Protein AF-A0A5M9N255-F1 (afdb_monomer_lite)

Organism: NCBI:txid1220188

InterPro domains:
  IPR001128 Cytochrome P450 [PF00067] (45-130)
  IPR036396 Cytochrome P450 superfamily [G3DSA:1.10.630.10] (8-132)
  IPR036396 Cytochrome P450 superfamily [SSF48264] (43-130)
  IPR050121 Cytochrome P450 monooxygenase [PTHR24305] (35-129)

Foldseek 3Di:
DDPPVVVVVVVVVVVVPPVPVVVVVVVPDPDVVVVLVVCVPPPDDNDDPVVVVVVSVVVVVVVVVLVVQLVVQLVVVCVVDVVLVVVVVVLVCVLCVDPVDDDDPVSVCPSVSSVVSSVVSVVVRPPDPPPDD

Secondary structure (DSSP, 8-state):
--SHHHHHHHHHHHHT----HHHHHTT-S--HHHHHHHGGGSSS----HHHHHHHHHHHHHHHHHHHHHHHHHHHHHHHT-HHHHHHHHHHHHHH---TTSPPPHHHHHT-HHHHHHHHHHHHHS-S------

Radius of gyration: 21.03 Å; chains: 1; bounding box: 56×46×56 Å

Structure (mmCIF, N/CA/C/O backbone):
data_AF-A0A5M9N255-F1
#
_entry.id   AF-A0A5M9N255-F1
#
loop_
_atom_site.group_PDB
_atom_site.id
_atom_site.type_symbol
_atom_site.label_atom_id
_atom_site.label_alt_id
_atom_site.label_comp_id
_atom_site.label_asym_id
_atom_site.label_entity_id
_atom_site.label_seq_id
_atom_site.pdbx_PDB_ins_code
_atom_site.Cartn_x
_atom_site.Cartn_y
_atom_site.Cartn_z
_atom_site.occupancy
_atom_site.B_iso_or_equiv
_atom_site.auth_seq_id
_atom_site.auth_comp_id
_atom_site.auth_asym_id
_atom_site.auth_atom_id
_atom_site.pdbx_PDB_model_num
ATOM 1 N N . MET A 1 1 ? 43.099 9.495 -2.139 1.00 46.38 1 MET A N 1
ATOM 2 C CA . MET A 1 1 ? 41.855 9.203 -1.393 1.00 46.38 1 MET A CA 1
ATOM 3 C C . MET A 1 1 ? 40.729 9.262 -2.410 1.00 46.38 1 MET A C 1
ATOM 5 O O . MET A 1 1 ? 40.444 10.335 -2.914 1.00 46.38 1 MET A O 1
ATOM 9 N N . ASN A 1 2 ? 40.262 8.086 -2.836 1.00 46.22 2 ASN A N 1
ATOM 10 C CA . ASN A 1 2 ? 39.517 7.852 -4.077 1.00 46.22 2 ASN A CA 1
ATOM 11 C C . ASN A 1 2 ? 38.070 8.358 -4.009 1.00 46.22 2 ASN A C 1
ATOM 13 O O . ASN A 1 2 ? 37.215 7.683 -3.447 1.00 46.22 2 ASN A O 1
ATOM 17 N N . THR A 1 3 ? 37.793 9.493 -4.645 1.00 53.56 3 THR A N 1
ATOM 18 C CA . THR A 1 3 ? 36.432 9.938 -4.997 1.00 53.56 3 THR A CA 1
ATOM 19 C C . THR A 1 3 ? 35.961 9.363 -6.339 1.00 53.56 3 THR A C 1
ATOM 21 O O . THR A 1 3 ? 34.763 9.240 -6.570 1.00 53.56 3 THR A O 1
ATOM 24 N N . ASP A 1 4 ? 36.896 8.936 -7.193 1.00 52.28 4 ASP A N 1
ATOM 25 C CA . ASP A 1 4 ? 36.602 8.339 -8.505 1.00 52.28 4 ASP A CA 1
ATOM 26 C C . ASP A 1 4 ? 36.074 6.901 -8.387 1.00 52.28 4 ASP A C 1
ATOM 28 O O . ASP A 1 4 ? 35.133 6.499 -9.062 1.00 52.28 4 ASP A O 1
ATOM 32 N N . SER A 1 5 ? 36.609 6.132 -7.433 1.00 54.03 5 SER A N 1
ATOM 33 C CA . SER A 1 5 ? 36.221 4.730 -7.230 1.00 54.03 5 SER A CA 1
ATOM 34 C C . SER A 1 5 ? 34.781 4.570 -6.743 1.00 54.03 5 SER A C 1
ATOM 36 O O . SER A 1 5 ? 34.171 3.543 -7.017 1.00 54.03 5 SER A O 1
ATOM 38 N N . THR A 1 6 ? 34.230 5.552 -6.023 1.00 57.00 6 THR A N 1
ATOM 39 C CA . THR A 1 6 ? 32.835 5.526 -5.559 1.00 57.00 6 THR A CA 1
ATOM 40 C C . THR A 1 6 ? 31.860 5.925 -6.659 1.00 57.00 6 THR A C 1
ATOM 42 O O . THR A 1 6 ? 30.773 5.360 -6.725 1.00 57.00 6 THR A O 1
ATOM 45 N N . ALA A 1 7 ? 32.255 6.849 -7.543 1.00 57.84 7 ALA A N 1
ATOM 46 C CA . ALA A 1 7 ? 31.465 7.206 -8.715 1.00 57.84 7 ALA A CA 1
ATOM 47 C C . ALA A 1 7 ? 31.390 6.021 -9.686 1.00 57.84 7 ALA A C 1
ATOM 49 O O . ALA A 1 7 ? 30.289 5.646 -10.078 1.00 57.84 7 ALA A O 1
ATOM 50 N N . GLN A 1 8 ? 32.527 5.355 -9.934 1.00 55.28 8 GLN A N 1
ATOM 51 C CA . GLN A 1 8 ? 32.610 4.143 -10.754 1.00 55.28 8 GLN A CA 1
ATOM 52 C C . GLN A 1 8 ? 31.728 3.007 -10.205 1.00 55.28 8 GLN A C 1
ATOM 54 O O . GLN A 1 8 ? 31.020 2.339 -10.952 1.00 55.28 8 GLN A O 1
ATOM 59 N N . MET A 1 9 ? 31.710 2.822 -8.879 1.00 54.66 9 MET A N 1
ATOM 60 C CA . MET A 1 9 ? 30.918 1.770 -8.234 1.00 54.66 9 MET A CA 1
ATOM 61 C C . MET A 1 9 ? 29.408 2.042 -8.291 1.00 54.66 9 MET A C 1
ATOM 63 O O . MET A 1 9 ? 28.613 1.107 -8.349 1.00 54.66 9 MET A O 1
ATOM 67 N N . LEU A 1 10 ? 29.000 3.316 -8.254 1.00 55.19 10 LEU A N 1
ATOM 68 C CA . LEU A 1 10 ? 27.599 3.710 -8.409 1.00 55.19 10 LEU A CA 1
ATOM 69 C C . LEU A 1 10 ? 27.157 3.603 -9.867 1.00 55.19 10 LEU A C 1
ATOM 71 O O . LEU A 1 10 ? 26.075 3.077 -10.113 1.00 55.19 10 LEU A O 1
ATOM 75 N N . SER A 1 11 ? 27.995 4.011 -10.825 1.00 56.91 11 SER A N 1
ATOM 76 C CA . SER A 1 11 ? 27.722 3.790 -12.248 1.00 56.91 11 SER A CA 1
ATOM 77 C C . SER A 1 11 ? 27.620 2.301 -12.576 1.00 56.91 11 SER A C 1
ATOM 79 O O . SER A 1 11 ? 26.659 1.902 -13.224 1.00 56.91 11 SER A O 1
ATOM 81 N N . ASP A 1 12 ? 28.500 1.459 -12.030 1.00 56.22 12 ASP A N 1
ATOM 82 C CA . ASP A 1 12 ? 28.435 0.006 -12.229 1.00 56.22 12 ASP A CA 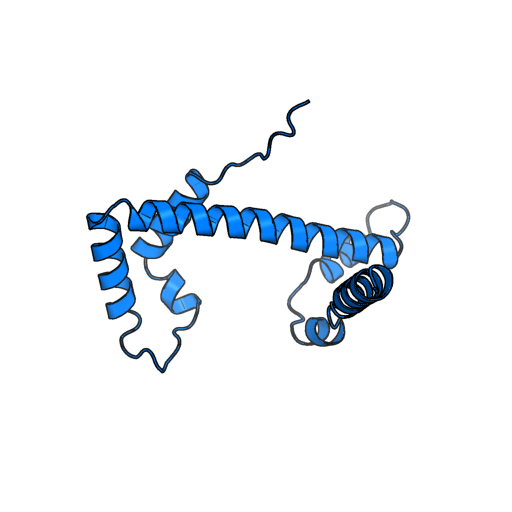1
ATOM 83 C C . ASP A 1 12 ? 27.192 -0.610 -11.576 1.00 56.22 12 ASP A C 1
ATOM 85 O O . ASP A 1 12 ? 26.617 -1.563 -12.098 1.00 56.22 12 ASP A O 1
ATOM 89 N N . LYS A 1 13 ? 26.718 -0.049 -10.457 1.00 52.81 13 LYS A N 1
ATOM 90 C CA . LYS A 1 13 ? 25.493 -0.507 -9.790 1.00 52.81 13 LYS A CA 1
ATOM 91 C C . LYS A 1 13 ? 24.224 -0.058 -10.512 1.00 52.81 13 LYS A C 1
ATOM 93 O O . LYS A 1 13 ? 23.257 -0.810 -10.516 1.00 52.81 13 LYS A O 1
ATOM 98 N N . ILE A 1 14 ? 24.237 1.117 -11.144 1.00 50.81 14 ILE A N 1
ATOM 99 C CA . ILE A 1 14 ? 23.152 1.610 -12.008 1.00 50.81 14 ILE A CA 1
ATOM 100 C C . ILE A 1 14 ? 23.104 0.795 -13.311 1.00 50.81 14 ILE A C 1
ATOM 102 O O . ILE A 1 14 ? 22.021 0.401 -13.731 1.00 50.81 14 ILE A O 1
ATOM 106 N N . ILE A 1 15 ? 24.260 0.441 -13.883 1.00 46.44 15 ILE A N 1
ATOM 107 C CA . ILE A 1 15 ? 24.381 -0.485 -15.026 1.00 46.44 15 ILE A CA 1
ATOM 108 C C . ILE A 1 15 ? 23.983 -1.921 -14.624 1.00 46.44 15 ILE A C 1
ATOM 110 O O . ILE A 1 15 ? 23.424 -2.667 -15.424 1.00 46.44 15 ILE A O 1
ATOM 114 N N . GLY A 1 16 ? 24.210 -2.298 -13.362 1.00 39.50 16 GLY A N 1
ATOM 115 C CA . GLY A 1 16 ? 23.791 -3.566 -12.759 1.00 39.50 16 GLY A CA 1
ATOM 116 C C . GLY A 1 16 ? 22.286 -3.688 -12.499 1.00 39.50 16 GLY A C 1
ATOM 117 O O . GLY A 1 16 ? 21.794 -4.805 -12.341 1.00 39.50 16 GLY A O 1
ATOM 118 N N . ILE A 1 17 ? 21.524 -2.587 -12.559 1.00 46.31 17 ILE A N 1
ATOM 119 C CA . ILE A 1 17 ? 20.067 -2.626 -12.777 1.00 46.31 17 ILE A CA 1
ATOM 120 C C . ILE A 1 17 ? 19.831 -2.851 -14.279 1.00 46.31 17 ILE A C 1
ATOM 122 O O . ILE A 1 17 ? 19.085 -2.147 -14.953 1.00 46.31 17 ILE A O 1
ATOM 126 N N . ASN A 1 18 ? 20.494 -3.869 -14.824 1.00 44.69 18 ASN A N 1
ATOM 127 C CA . ASN A 1 18 ? 20.064 -4.519 -16.038 1.00 44.69 18 ASN A CA 1
ATOM 128 C C . ASN A 1 18 ? 18.741 -5.179 -15.664 1.00 44.69 18 ASN A C 1
ATOM 130 O O . ASN A 1 18 ? 18.722 -6.265 -15.079 1.00 44.69 18 ASN A O 1
ATOM 134 N N . VAL A 1 19 ? 17.638 -4.461 -15.897 1.00 49.59 19 VAL A N 1
ATOM 135 C CA . VAL A 1 19 ? 16.298 -5.037 -15.877 1.00 49.59 19 VAL A CA 1
ATOM 136 C C . VAL A 1 19 ? 16.383 -6.230 -16.807 1.00 49.59 19 VAL A C 1
ATOM 138 O O . VAL A 1 19 ? 16.484 -6.081 -18.020 1.00 49.59 19 VAL A O 1
ATOM 141 N N . ASN A 1 20 ? 16.481 -7.407 -16.204 1.00 46.50 20 ASN A N 1
ATOM 142 C CA . ASN A 1 20 ? 16.684 -8.647 -16.911 1.00 46.50 20 ASN A CA 1
ATOM 143 C C . ASN A 1 20 ? 15.454 -8.843 -17.807 1.00 46.50 20 ASN A C 1
ATOM 145 O O . ASN A 1 20 ? 14.377 -9.204 -17.334 1.00 46.50 20 ASN A O 1
ATOM 149 N N . LEU A 1 21 ? 15.609 -8.505 -19.087 1.00 51.94 21 LEU A N 1
ATOM 150 C CA . LEU A 1 21 ? 14.556 -8.574 -20.096 1.00 51.94 21 LEU A CA 1
ATOM 151 C C . LEU A 1 21 ? 14.061 -10.017 -20.286 1.00 51.94 21 LEU A C 1
ATOM 153 O O . LEU A 1 21 ? 12.902 -10.208 -20.644 1.00 51.94 21 LEU A O 1
ATOM 157 N N . AS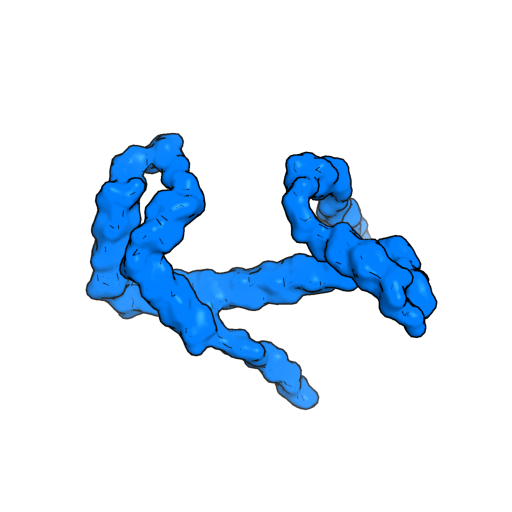P A 1 22 ? 14.868 -11.027 -19.938 1.00 50.22 22 ASP A N 1
ATOM 158 C CA . ASP A 1 22 ? 14.436 -12.428 -19.964 1.00 50.22 22 ASP A CA 1
ATOM 159 C C . ASP A 1 22 ? 13.415 -12.746 -18.862 1.00 50.22 22 ASP A C 1
ATOM 161 O O . ASP A 1 22 ? 12.522 -13.566 -19.077 1.00 50.22 22 ASP A O 1
ATOM 165 N N . LEU A 1 23 ? 13.457 -12.053 -17.714 1.00 50.31 23 LEU A N 1
ATOM 166 C CA . LEU A 1 23 ? 12.412 -12.186 -16.688 1.00 50.31 23 LEU A CA 1
ATOM 167 C C . LEU A 1 23 ? 11.068 -11.621 -17.165 1.00 50.31 23 LEU A C 1
ATOM 169 O O . LEU A 1 23 ? 10.028 -12.106 -16.729 1.00 50.31 23 LEU A O 1
ATOM 173 N N . LEU A 1 24 ? 11.057 -10.636 -18.072 1.00 47.72 24 LEU A N 1
ATOM 174 C CA . LEU A 1 24 ? 9.817 -10.087 -18.639 1.00 47.72 24 LEU A CA 1
ATOM 175 C C . LEU A 1 24 ? 9.146 -11.064 -19.613 1.00 47.72 24 LEU A C 1
ATOM 177 O O . LEU A 1 24 ? 7.919 -11.096 -19.695 1.00 47.72 24 LEU A O 1
ATOM 181 N N . ASN A 1 25 ? 9.929 -11.914 -20.282 1.00 49.00 25 ASN A N 1
ATOM 182 C CA . ASN A 1 25 ? 9.422 -12.927 -21.208 1.00 49.00 25 ASN A CA 1
ATOM 183 C C . ASN A 1 25 ? 8.642 -14.049 -20.487 1.00 49.00 25 ASN A C 1
ATOM 185 O O . ASN A 1 25 ? 7.788 -14.709 -21.076 1.00 49.00 25 ASN A O 1
ATOM 189 N N . GLN A 1 26 ? 8.890 -14.238 -19.185 1.00 49.38 26 GLN A N 1
ATOM 190 C CA . GLN A 1 26 ? 8.185 -15.207 -18.342 1.00 49.38 26 GLN A CA 1
ATOM 191 C C . GLN A 1 26 ? 6.788 -14.725 -17.897 1.00 49.38 26 GLN A C 1
ATOM 193 O O . GLN A 1 26 ? 5.928 -15.547 -17.583 1.00 49.38 26 GLN A O 1
ATOM 198 N N . TYR A 1 27 ? 6.532 -13.413 -17.908 1.00 47.91 27 TYR A N 1
ATOM 199 C CA . TYR A 1 27 ? 5.253 -12.799 -17.521 1.00 47.91 27 TYR A CA 1
ATOM 200 C C . TYR A 1 27 ? 4.490 -12.270 -18.741 1.00 47.91 27 TYR A C 1
ATOM 202 O O . TYR A 1 27 ? 3.963 -11.157 -18.712 1.00 47.91 27 TYR A O 1
ATOM 210 N N . LEU A 1 28 ? 4.444 -13.065 -19.817 1.00 43.25 28 LEU A N 1
ATOM 211 C CA . LEU A 1 28 ? 3.825 -12.739 -21.105 1.00 43.25 28 LEU A CA 1
ATOM 212 C C . LEU A 1 28 ? 2.283 -12.652 -21.008 1.00 43.25 28 LEU A C 1
ATOM 214 O O . LEU A 1 28 ? 1.534 -13.436 -21.587 1.00 43.25 28 LEU A O 1
ATOM 218 N N . HIS A 1 29 ? 1.789 -11.684 -20.247 1.00 50.22 29 HIS A N 1
ATOM 219 C CA . HIS A 1 29 ? 0.408 -11.231 -20.248 1.00 50.22 29 HIS A CA 1
ATOM 220 C C . HIS A 1 29 ? 0.403 -9.838 -20.855 1.00 50.22 29 HIS A C 1
ATOM 222 O O . HIS A 1 29 ? 0.933 -8.927 -20.233 1.00 50.22 29 HIS A O 1
ATOM 228 N N . LEU A 1 30 ? -0.143 -9.716 -22.073 1.00 46.50 30 LEU A N 1
ATOM 229 C CA . LEU A 1 30 ? -0.370 -8.493 -22.860 1.00 46.50 30 LEU A CA 1
ATOM 230 C C . LEU A 1 30 ? 0.268 -7.220 -22.269 1.00 46.50 30 LEU A C 1
ATOM 232 O O . LEU A 1 30 ? -0.404 -6.329 -21.751 1.00 46.50 30 LEU A O 1
ATOM 236 N N . ILE A 1 31 ? 1.596 -7.163 -22.301 1.00 59.28 31 ILE A N 1
ATOM 237 C CA . ILE A 1 31 ? 2.343 -6.008 -21.815 1.00 59.28 31 ILE A CA 1
ATOM 238 C C . ILE A 1 31 ? 2.326 -4.979 -22.945 1.00 59.28 31 ILE A C 1
ATOM 240 O O . ILE A 1 31 ? 2.229 -5.353 -24.115 1.00 59.28 31 ILE A O 1
ATOM 244 N N . VAL A 1 32 ? 2.434 -3.694 -22.600 1.00 59.22 32 VAL A N 1
ATOM 245 C CA . VAL A 1 32 ? 2.419 -2.532 -23.510 1.00 59.22 32 VAL A CA 1
ATOM 246 C C . VAL A 1 32 ? 3.147 -2.779 -24.839 1.00 59.22 32 VAL A C 1
ATOM 248 O O . VAL A 1 32 ? 2.656 -2.347 -25.869 1.00 59.22 32 VAL A O 1
ATOM 251 N N . TYR A 1 33 ? 4.230 -3.560 -24.844 1.00 56.44 33 TYR A N 1
ATOM 252 C CA . TYR A 1 33 ? 4.922 -4.033 -26.046 1.00 56.44 33 TYR A CA 1
ATOM 253 C C . TYR A 1 33 ? 3.999 -4.617 -27.136 1.00 56.44 33 TYR A C 1
ATOM 255 O O . TYR A 1 33 ? 4.041 -4.158 -28.272 1.00 56.44 33 TYR A O 1
ATOM 263 N N . HIS A 1 34 ? 3.118 -5.569 -26.806 1.00 52.78 34 HIS A N 1
ATOM 264 C CA . HIS A 1 34 ? 2.197 -6.157 -27.787 1.00 52.78 34 HIS A CA 1
ATOM 265 C C . HIS A 1 34 ? 1.139 -5.158 -28.262 1.00 52.78 34 HIS A C 1
ATOM 267 O O . HIS A 1 34 ? 0.792 -5.162 -29.435 1.00 52.78 34 HIS A O 1
ATOM 273 N N . ALA A 1 35 ? 0.658 -4.278 -27.379 1.00 58.62 35 ALA A N 1
ATOM 274 C CA . ALA A 1 35 ? -0.315 -3.248 -27.743 1.00 58.62 35 ALA A CA 1
ATOM 275 C C . ALA A 1 35 ? 0.3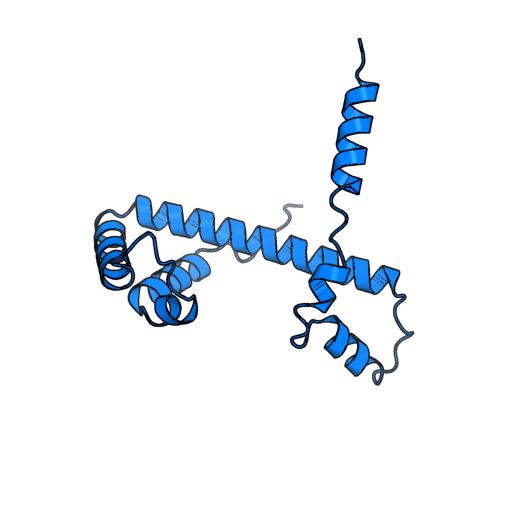07 -2.154 -28.629 1.00 58.62 35 ALA A C 1
ATOM 277 O O . ALA A 1 35 ? -0.352 -1.667 -29.539 1.00 58.62 35 ALA A O 1
ATOM 278 N N . LEU A 1 36 ? 1.578 -1.806 -28.398 1.00 56.31 36 LEU A N 1
ATOM 279 C CA . LEU A 1 36 ? 2.344 -0.875 -29.230 1.00 56.31 36 LEU A CA 1
ATOM 280 C C . LEU A 1 36 ? 2.690 -1.480 -30.598 1.00 56.31 36 LEU A C 1
ATOM 282 O O . LEU A 1 36 ? 2.648 -0.760 -31.586 1.00 56.31 36 LEU A O 1
ATOM 286 N N . ILE A 1 37 ? 2.948 -2.791 -30.679 1.00 57.31 37 ILE A N 1
ATOM 287 C CA . ILE A 1 37 ? 3.090 -3.506 -31.962 1.00 57.31 37 ILE A CA 1
ATOM 288 C C . ILE A 1 37 ? 1.743 -3.602 -32.688 1.00 57.31 37 ILE A C 1
ATOM 290 O O . ILE A 1 37 ? 1.680 -3.457 -33.895 1.00 57.31 37 ILE A O 1
ATOM 294 N N . SER A 1 38 ? 0.624 -3.776 -31.985 1.00 54.69 38 SER A N 1
ATOM 295 C CA . SER A 1 38 ? -0.700 -3.722 -32.624 1.00 54.69 38 SER A CA 1
ATOM 296 C C . SER A 1 38 ? -1.102 -2.311 -33.088 1.00 54.69 38 SER A C 1
ATOM 298 O O . SER A 1 38 ? -2.006 -2.183 -33.905 1.00 54.69 38 SER A O 1
ATOM 300 N N . LEU A 1 39 ? -0.431 -1.256 -32.607 1.00 54.66 39 LEU A N 1
ATOM 301 C CA . LEU A 1 39 ? -0.567 0.122 -33.104 1.00 54.66 39 LEU A CA 1
ATOM 302 C C . LEU A 1 39 ? 0.275 0.398 -34.366 1.00 54.66 39 LEU A C 1
ATOM 304 O O . LEU A 1 39 ? 0.192 1.496 -34.909 1.00 54.66 39 LEU A O 1
ATOM 308 N N . GLU A 1 40 ? 1.028 -0.591 -34.863 1.00 52.22 40 GLU A N 1
ATOM 309 C CA . GLU A 1 40 ? 1.794 -0.558 -36.124 1.00 52.22 40 GLU A CA 1
ATOM 310 C C . GLU A 1 40 ? 0.895 -0.380 -37.370 1.00 52.22 40 GLU A C 1
ATOM 312 O O . GLU A 1 40 ? 1.388 -0.084 -38.455 1.00 52.22 40 GLU A O 1
ATOM 317 N N . GLU A 1 41 ? -0.434 -0.476 -37.215 1.00 55.75 41 GLU A N 1
ATOM 318 C CA . GLU A 1 41 ? -1.423 -0.123 -38.247 1.00 55.75 41 GLU A CA 1
ATOM 319 C C . GLU A 1 41 ? -1.701 1.395 -38.355 1.00 55.75 41 GLU A C 1
ATOM 321 O O . GLU A 1 41 ? -2.386 1.825 -39.286 1.00 55.75 41 GLU A O 1
ATOM 326 N N . LEU A 1 42 ? -1.187 2.227 -37.436 1.00 56.06 42 LEU A N 1
ATOM 327 C CA . LEU A 1 42 ? -1.372 3.681 -37.456 1.00 56.06 42 LEU A CA 1
ATOM 328 C C . LEU A 1 42 ? -0.150 4.380 -38.088 1.00 56.06 42 LEU A C 1
ATOM 330 O O . LEU A 1 42 ? 0.969 4.250 -37.603 1.00 56.06 42 LEU A O 1
ATOM 334 N N . ASP A 1 43 ? -0.400 5.128 -39.166 1.00 56.06 43 ASP A N 1
ATOM 335 C CA . ASP A 1 43 ? 0.518 5.795 -40.115 1.00 56.06 43 ASP A CA 1
ATOM 336 C C . ASP A 1 43 ? 1.528 6.801 -39.508 1.00 56.06 43 ASP A C 1
ATOM 338 O O . ASP A 1 43 ? 1.559 7.987 -39.834 1.00 56.06 43 ASP A O 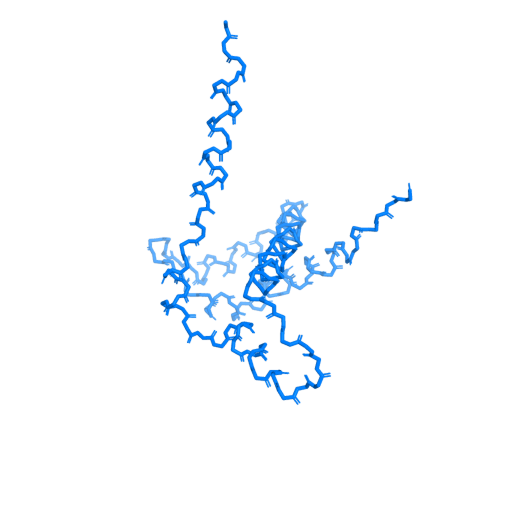1
ATOM 342 N N . THR A 1 44 ? 2.388 6.348 -38.598 1.00 55.78 44 THR A N 1
ATOM 343 C CA . THR A 1 44 ? 3.509 7.132 -38.073 1.00 55.78 44 THR A CA 1
ATOM 344 C C . THR A 1 44 ? 4.752 6.260 -37.999 1.00 55.78 44 THR A C 1
ATOM 346 O O . THR A 1 44 ? 4.724 5.205 -37.377 1.00 55.78 44 THR A O 1
ATOM 349 N N . SER A 1 45 ? 5.829 6.712 -38.653 1.00 63.47 45 SER A N 1
ATOM 350 C CA . SER A 1 45 ? 7.198 6.173 -38.608 1.00 63.47 45 SER A CA 1
ATOM 351 C C . SER A 1 45 ? 7.457 5.271 -37.397 1.00 63.47 45 SER A C 1
ATOM 353 O O . SER A 1 45 ? 7.529 5.772 -36.274 1.00 63.47 45 SER A O 1
ATOM 355 N N . ILE A 1 46 ? 7.634 3.970 -37.647 1.00 60.94 46 ILE A N 1
ATOM 356 C CA . ILE A 1 46 ? 7.867 2.936 -36.630 1.00 60.94 46 ILE A CA 1
ATOM 357 C C . ILE A 1 46 ? 8.915 3.439 -35.616 1.00 60.94 46 ILE A C 1
ATOM 359 O O . ILE A 1 46 ? 10.060 3.702 -36.007 1.00 60.94 46 ILE A O 1
ATOM 363 N N . PRO A 1 47 ? 8.554 3.624 -34.332 1.00 64.69 47 PRO A N 1
ATOM 364 C CA . PRO A 1 47 ? 9.507 4.047 -33.317 1.00 64.69 47 PRO A CA 1
ATOM 365 C C . PRO A 1 47 ? 10.579 2.972 -33.135 1.00 64.69 47 PRO A C 1
ATOM 367 O O . PRO A 1 47 ? 10.295 1.775 -33.111 1.00 64.69 47 PRO A O 1
ATOM 370 N N . SER A 1 48 ? 11.837 3.400 -33.011 1.00 71.19 48 SER A N 1
ATOM 371 C CA . SER A 1 48 ? 12.952 2.468 -32.847 1.00 71.19 48 SER A CA 1
ATOM 372 C C . SER A 1 48 ? 12.787 1.626 -31.575 1.00 71.19 48 SER A C 1
ATOM 374 O O . SER A 1 48 ? 12.223 2.086 -30.579 1.00 71.19 48 SER A O 1
ATOM 376 N N . HIS A 1 49 ? 13.342 0.411 -31.571 1.00 68.38 49 HIS A N 1
ATOM 377 C CA . HIS A 1 49 ? 13.352 -0.451 -30.384 1.00 68.38 49 HIS A CA 1
ATOM 378 C C . HIS A 1 49 ? 13.909 0.268 -29.138 1.00 68.38 49 HIS A C 1
ATOM 380 O O . HIS A 1 49 ? 13.406 0.078 -28.034 1.00 68.38 49 HIS A O 1
ATOM 386 N N . ALA A 1 50 ? 14.915 1.134 -29.314 1.00 69.50 50 ALA A N 1
ATOM 387 C CA . ALA A 1 50 ? 15.480 1.943 -28.236 1.00 69.50 50 ALA A CA 1
ATOM 388 C C . ALA A 1 50 ? 14.472 2.969 -27.687 1.00 69.50 50 ALA A C 1
ATOM 390 O O . ALA A 1 50 ? 14.293 3.057 -26.478 1.00 69.50 50 ALA A O 1
ATOM 391 N N . SER A 1 51 ? 13.748 3.674 -28.560 1.00 70.19 51 SER A N 1
ATOM 392 C CA . SER A 1 51 ? 12.720 4.648 -28.162 1.00 70.19 51 SER A CA 1
ATOM 393 C C . SER A 1 51 ? 11.547 3.990 -27.426 1.00 70.19 51 SER A C 1
ATOM 395 O O . SER A 1 51 ? 11.009 4.547 -26.471 1.00 70.19 51 SER A O 1
ATOM 397 N N . LEU A 1 52 ? 11.163 2.779 -27.838 1.00 71.06 52 LEU A N 1
ATOM 398 C CA . LEU A 1 52 ? 10.134 1.991 -27.155 1.00 71.06 52 LEU A CA 1
ATOM 399 C C . LEU A 1 52 ? 10.592 1.528 -25.769 1.00 71.06 52 LEU A C 1
ATOM 401 O O . LEU A 1 52 ? 9.812 1.577 -24.816 1.00 71.06 52 LEU A O 1
ATOM 405 N N . LEU A 1 53 ? 11.854 1.108 -25.643 1.00 74.75 53 LEU A N 1
ATOM 406 C CA . LEU A 1 53 ? 12.449 0.756 -24.357 1.00 74.75 53 LEU A CA 1
ATOM 407 C C . LEU A 1 53 ? 12.485 1.971 -23.421 1.00 74.75 53 LEU A C 1
ATOM 409 O O . LEU A 1 53 ? 12.069 1.858 -22.271 1.00 74.75 53 LEU A O 1
ATOM 413 N N . GLU A 1 54 ? 12.920 3.133 -23.913 1.00 70.25 54 GLU A N 1
ATOM 414 C CA . GLU A 1 54 ? 12.930 4.388 -23.150 1.00 70.25 54 GLU A CA 1
ATOM 415 C C . GLU A 1 54 ? 11.530 4.755 -22.647 1.00 70.25 54 GLU A C 1
ATOM 417 O O . GLU A 1 54 ? 11.353 5.036 -21.460 1.00 70.25 54 GLU A O 1
ATOM 422 N N . ALA A 1 55 ? 10.516 4.682 -23.513 1.00 73.31 55 ALA A N 1
ATOM 423 C CA . ALA A 1 55 ? 9.130 4.948 -23.137 1.00 73.31 55 ALA A CA 1
ATOM 424 C C . ALA A 1 55 ? 8.606 3.941 -22.097 1.00 73.31 55 ALA A C 1
ATOM 426 O O . ALA A 1 55 ? 7.952 4.331 -21.127 1.00 73.31 55 ALA A O 1
ATOM 427 N N . ALA A 1 56 ? 8.917 2.652 -22.255 1.00 76.00 56 ALA A N 1
ATOM 428 C CA . ALA A 1 56 ? 8.517 1.615 -21.308 1.00 76.00 56 ALA A CA 1
ATOM 429 C C . ALA A 1 56 ? 9.168 1.813 -19.930 1.00 76.00 56 ALA A C 1
ATOM 431 O O . ALA A 1 56 ? 8.483 1.743 -18.908 1.00 76.00 56 ALA A O 1
ATOM 432 N N . VAL A 1 57 ? 10.471 2.105 -19.896 1.00 74.31 57 VAL A N 1
ATOM 433 C CA . VAL A 1 57 ? 11.216 2.388 -18.662 1.00 74.31 57 VAL A CA 1
ATOM 434 C C . VAL A 1 57 ? 10.678 3.649 -17.988 1.00 74.31 57 VAL A C 1
ATOM 436 O O . VAL A 1 57 ? 10.364 3.614 -16.798 1.00 74.31 57 VAL A O 1
ATOM 439 N N . SER A 1 58 ? 10.491 4.732 -18.746 1.00 71.44 58 SER A N 1
ATOM 440 C CA . SER A 1 58 ? 9.910 5.983 -18.246 1.00 71.44 58 SER A CA 1
ATOM 441 C C . SER A 1 58 ? 8.535 5.749 -17.613 1.00 71.44 58 SER A C 1
ATOM 443 O O . SER A 1 58 ? 8.282 6.165 -16.481 1.00 71.44 58 SER A O 1
ATOM 445 N N . MET A 1 59 ? 7.670 4.983 -18.283 1.00 74.06 59 MET A N 1
ATOM 446 C CA . MET A 1 59 ? 6.347 4.645 -17.765 1.00 74.06 59 MET A CA 1
ATOM 447 C C . MET A 1 59 ? 6.420 3.851 -16.452 1.00 74.06 59 MET A C 1
ATOM 449 O O . MET A 1 59 ? 5.630 4.097 -15.539 1.00 74.06 59 MET A O 1
ATOM 453 N N . VAL A 1 60 ? 7.349 2.897 -16.329 1.00 75.81 60 VAL A N 1
ATOM 454 C CA . VAL A 1 60 ? 7.543 2.135 -15.084 1.00 75.81 60 VAL A CA 1
ATOM 455 C C . VAL A 1 60 ? 7.984 3.051 -13.944 1.00 75.81 60 VAL A C 1
ATOM 457 O O . VAL A 1 60 ? 7.436 2.941 -12.847 1.00 75.81 60 VAL A O 1
ATOM 460 N N . ILE A 1 61 ? 8.912 3.974 -14.197 1.00 71.81 61 ILE A N 1
ATOM 461 C CA . ILE A 1 61 ? 9.410 4.920 -13.189 1.00 71.81 61 ILE A CA 1
ATOM 462 C C . ILE A 1 61 ? 8.271 5.821 -12.695 1.00 71.81 61 ILE A C 1
ATOM 464 O O . ILE A 1 61 ? 7.962 5.820 -11.504 1.00 71.81 61 ILE A O 1
ATOM 468 N N . VAL A 1 62 ? 7.557 6.487 -13.607 1.00 75.69 62 VAL A N 1
ATOM 469 C CA . VAL A 1 62 ? 6.454 7.404 -13.259 1.00 75.69 62 VAL A CA 1
ATOM 470 C C . VAL A 1 62 ? 5.346 6.694 -12.473 1.00 75.69 62 VAL A C 1
ATOM 472 O O . VAL A 1 62 ? 4.816 7.220 -11.487 1.00 75.69 62 VAL A O 1
ATOM 475 N N . ARG A 1 63 ? 4.994 5.463 -12.868 1.00 74.94 63 ARG A N 1
ATOM 476 C CA . ARG A 1 63 ? 4.007 4.648 -12.142 1.00 74.94 63 ARG A CA 1
ATOM 477 C C . ARG A 1 63 ? 4.496 4.249 -10.754 1.00 74.94 63 ARG A C 1
ATOM 479 O O . ARG A 1 63 ? 3.684 4.145 -9.835 1.00 74.94 63 ARG A O 1
ATOM 486 N N . THR A 1 64 ? 5.793 4.011 -10.599 1.00 78.81 64 THR A N 1
ATOM 487 C CA . THR A 1 64 ? 6.385 3.620 -9.318 1.00 78.81 64 THR A CA 1
ATOM 488 C C . THR A 1 64 ? 6.346 4.780 -8.334 1.00 78.81 64 THR A C 1
ATOM 490 O O . THR A 1 64 ? 5.835 4.598 -7.231 1.00 78.81 64 THR A O 1
ATOM 493 N N . ASP A 1 65 ? 6.777 5.974 -8.742 1.00 75.25 65 ASP A N 1
ATOM 494 C CA . ASP A 1 65 ? 6.813 7.153 -7.868 1.00 75.25 65 ASP A CA 1
ATOM 495 C C . ASP A 1 65 ? 5.416 7.542 -7.375 1.00 75.25 65 ASP A C 1
ATOM 497 O O . ASP A 1 65 ? 5.185 7.721 -6.176 1.00 75.25 65 ASP A O 1
ATOM 501 N N . THR A 1 66 ? 4.444 7.589 -8.288 1.00 80.88 66 THR A N 1
ATOM 502 C CA . THR A 1 66 ? 3.048 7.919 -7.955 1.00 80.88 66 THR A CA 1
ATOM 503 C C . THR A 1 66 ? 2.402 6.871 -7.042 1.00 80.88 66 THR A C 1
ATOM 505 O O . THR A 1 66 ? 1.710 7.220 -6.077 1.00 80.88 66 THR A O 1
ATOM 508 N N . THR A 1 67 ? 2.666 5.582 -7.281 1.00 85.44 67 THR A N 1
ATOM 509 C CA . THR A 1 67 ? 2.168 4.495 -6.422 1.00 85.44 67 THR A CA 1
ATOM 510 C C . THR A 1 67 ? 2.827 4.535 -5.043 1.00 85.44 67 THR A C 1
ATOM 512 O O . THR A 1 67 ? 2.135 4.416 -4.032 1.00 85.44 67 THR A O 1
ATOM 515 N N . ALA A 1 68 ? 4.143 4.756 -4.974 1.00 82.88 68 ALA A N 1
ATOM 516 C CA . ALA A 1 68 ? 4.883 4.849 -3.720 1.00 82.88 68 ALA A CA 1
ATOM 517 C C . ALA A 1 68 ? 4.393 6.023 -2.861 1.00 82.88 68 ALA A C 1
ATOM 519 O O . ALA A 1 68 ? 4.111 5.837 -1.676 1.00 82.88 68 ALA A O 1
ATOM 520 N N . ALA A 1 69 ? 4.206 7.202 -3.463 1.00 84.44 69 ALA A N 1
ATOM 521 C CA . ALA A 1 69 ? 3.668 8.375 -2.779 1.00 84.44 69 ALA A CA 1
ATOM 522 C C . ALA A 1 69 ? 2.255 8.119 -2.226 1.00 84.44 69 ALA A C 1
ATOM 524 O O . ALA A 1 69 ? 1.976 8.412 -1.061 1.00 84.44 69 ALA A O 1
ATOM 525 N N . THR A 1 70 ? 1.383 7.503 -3.031 1.00 86.19 70 THR A N 1
ATOM 526 C CA . THR A 1 70 ? 0.022 7.126 -2.616 1.00 86.19 70 THR A CA 1
ATOM 527 C C . THR A 1 70 ? 0.041 6.166 -1.426 1.00 86.19 70 THR A C 1
ATOM 529 O O . THR A 1 70 ? -0.683 6.368 -0.450 1.00 86.19 70 THR A O 1
ATOM 532 N N . LEU A 1 71 ? 0.877 5.124 -1.481 1.00 88.31 71 LEU A N 1
ATOM 533 C CA . LEU A 1 71 ? 0.988 4.129 -0.414 1.00 88.31 71 LEU A CA 1
ATOM 534 C C . LEU A 1 71 ? 1.554 4.731 0.873 1.00 88.31 71 LEU A C 1
ATOM 536 O O . LEU A 1 71 ? 1.041 4.438 1.956 1.00 88.31 71 LEU A O 1
ATOM 540 N N . ALA A 1 72 ? 2.571 5.588 0.769 1.00 88.56 72 ALA A N 1
ATOM 541 C CA . ALA A 1 72 ? 3.158 6.273 1.915 1.00 88.56 72 ALA A CA 1
ATOM 542 C C . ALA A 1 72 ? 2.122 7.165 2.614 1.00 88.56 72 ALA A C 1
ATOM 544 O O .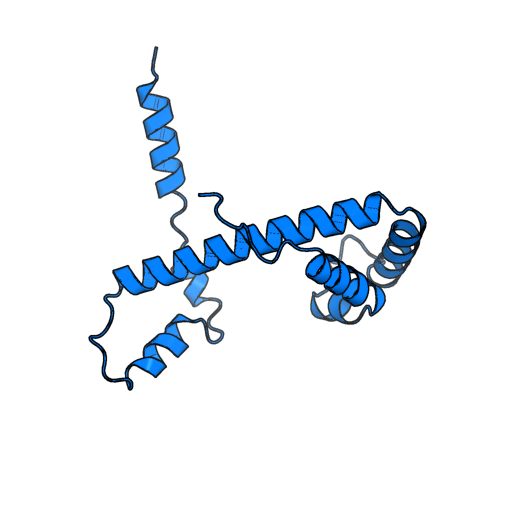 ALA A 1 72 ? 1.922 7.051 3.826 1.00 88.56 72 ALA A O 1
ATOM 545 N N . LEU A 1 73 ? 1.402 7.990 1.847 1.00 88.69 73 LEU A N 1
ATOM 546 C CA . LEU A 1 73 ? 0.352 8.859 2.373 1.00 88.69 73 LEU A CA 1
ATOM 547 C C . LEU A 1 73 ? -0.804 8.057 2.981 1.00 88.69 73 LEU A C 1
ATOM 549 O O . LEU A 1 73 ? -1.240 8.354 4.093 1.00 88.69 73 LEU A O 1
ATOM 553 N N . GLY A 1 74 ? -1.285 7.028 2.281 1.00 90.94 74 GLY A N 1
ATOM 554 C CA . GLY A 1 74 ? -2.354 6.159 2.769 1.00 90.94 74 GLY A CA 1
ATOM 555 C C . GLY A 1 74 ? -1.982 5.475 4.082 1.00 90.94 74 GLY A C 1
ATOM 556 O O . GLY A 1 74 ? -2.755 5.500 5.038 1.00 90.94 74 GLY A O 1
ATOM 557 N N . THR A 1 75 ? -0.763 4.939 4.164 1.00 91.44 75 THR A N 1
ATOM 558 C CA . THR A 1 75 ? -0.248 4.297 5.382 1.00 91.44 75 THR A CA 1
ATOM 559 C C . THR A 1 75 ? -0.152 5.297 6.530 1.00 91.44 75 THR A C 1
ATOM 561 O O . THR A 1 75 ? -0.637 5.019 7.626 1.00 91.44 75 THR A O 1
ATOM 564 N N . TYR A 1 76 ? 0.397 6.486 6.279 1.00 91.88 76 TYR A N 1
ATOM 565 C CA . TYR A 1 76 ? 0.465 7.556 7.272 1.00 91.88 76 TYR A CA 1
ATOM 566 C C . TYR A 1 76 ? -0.927 7.931 7.807 1.00 91.88 76 TYR A C 1
ATOM 568 O O . TYR A 1 76 ? -1.142 7.961 9.017 1.00 91.88 76 TYR A O 1
ATOM 576 N N . GLN A 1 77 ? -1.907 8.132 6.922 1.00 91.06 77 GLN A N 1
ATOM 577 C CA . GLN A 1 77 ? -3.277 8.490 7.303 1.00 91.06 77 GLN A CA 1
ATOM 578 C C . GLN A 1 77 ? -3.978 7.410 8.131 1.00 91.06 77 GLN A C 1
ATOM 580 O O . GLN A 1 77 ? -4.748 7.741 9.036 1.00 91.06 77 GLN A O 1
ATOM 585 N N . VAL A 1 78 ? -3.715 6.133 7.840 1.00 94.06 78 VAL A N 1
ATOM 586 C CA . VAL A 1 78 ? -4.211 5.010 8.645 1.00 94.06 78 VAL A CA 1
ATOM 587 C C . VAL A 1 78 ? -3.582 5.035 10.036 1.00 94.06 78 VAL A C 1
ATOM 589 O O . VAL A 1 78 ? -4.303 4.916 11.023 1.00 94.06 78 VAL A O 1
ATOM 592 N N . LEU A 1 79 ? -2.265 5.232 10.135 1.00 93.06 79 LEU A N 1
ATOM 593 C CA . LEU A 1 79 ? -1.553 5.263 11.416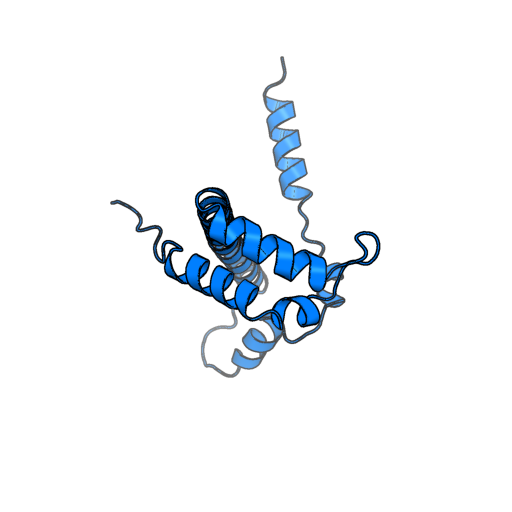 1.00 93.06 79 LEU A CA 1
ATOM 594 C C . LEU A 1 79 ? -1.953 6.460 12.291 1.00 93.06 79 LEU A C 1
ATOM 596 O O . LEU A 1 79 ? -2.024 6.326 13.510 1.00 93.06 79 LEU A O 1
ATOM 600 N N . CYS A 1 80 ? -2.272 7.610 11.693 1.00 93.50 80 CYS A N 1
ATOM 601 C CA . CYS A 1 80 ? -2.759 8.784 12.421 1.00 93.50 80 CYS A CA 1
ATOM 602 C C . CYS A 1 80 ? -4.188 8.633 12.967 1.00 93.50 80 CYS A C 1
ATOM 604 O O . CYS A 1 80 ? -4.599 9.430 13.809 1.00 93.50 80 CYS A O 1
ATOM 606 N N . LYS A 1 81 ? -4.964 7.651 12.489 1.00 93.31 81 LYS A N 1
ATOM 607 C CA . LYS A 1 81 ? -6.369 7.446 12.867 1.00 93.31 81 LYS A CA 1
ATOM 608 C C . LYS A 1 81 ? -6.537 6.080 13.550 1.00 93.31 81 LYS A C 1
ATOM 610 O O . LYS A 1 81 ? -6.801 5.090 12.861 1.00 93.31 81 LYS A O 1
ATOM 615 N N . PRO A 1 82 ? -6.423 6.001 14.891 1.00 92.75 82 PRO A N 1
ATOM 616 C CA . PRO A 1 82 ? -6.379 4.730 15.622 1.00 92.75 82 PRO A CA 1
ATOM 617 C C . PRO A 1 82 ? -7.618 3.851 15.401 1.00 92.75 82 PRO A C 1
ATOM 619 O O . PRO A 1 82 ? -7.490 2.628 15.314 1.00 92.75 82 PRO A O 1
ATOM 622 N N . ASP A 1 83 ? -8.794 4.453 15.216 1.00 94.12 83 ASP A N 1
ATOM 623 C CA . ASP A 1 83 ? -10.032 3.725 14.909 1.00 94.12 83 ASP A CA 1
ATOM 624 C C . ASP A 1 83 ? -9.954 3.007 13.554 1.00 94.12 83 ASP A C 1
ATOM 626 O O . ASP A 1 83 ? -10.333 1.839 13.422 1.00 94.12 83 ASP A O 1
ATOM 630 N N . ILE A 1 84 ? -9.413 3.689 12.536 1.00 93.81 84 ILE A N 1
ATOM 631 C CA . ILE A 1 84 ? -9.243 3.129 11.191 1.00 93.81 84 ILE A CA 1
ATOM 632 C C . ILE A 1 84 ? -8.185 2.034 11.216 1.00 93.81 84 ILE A C 1
ATOM 634 O O . ILE A 1 84 ? -8.429 0.962 10.662 1.00 93.81 84 ILE A O 1
ATOM 638 N N . TYR A 1 85 ? -7.049 2.279 11.875 1.00 94.19 85 TYR A N 1
ATOM 639 C CA . TYR A 1 85 ? -5.984 1.293 12.037 1.00 94.19 85 TYR A CA 1
ATOM 640 C C . TYR A 1 85 ? -6.494 0.016 12.706 1.00 94.19 85 TYR A C 1
ATOM 642 O O . TYR A 1 85 ? -6.288 -1.076 12.178 1.00 94.19 85 TYR A O 1
ATOM 650 N N . THR A 1 86 ? -7.203 0.145 13.830 1.00 94.94 86 THR A N 1
ATOM 651 C CA . THR A 1 86 ? -7.706 -1.002 14.598 1.00 94.94 86 THR A CA 1
ATOM 652 C C . THR A 1 86 ? -8.665 -1.835 13.757 1.00 94.94 86 THR A C 1
ATOM 654 O O . THR A 1 86 ? -8.479 -3.043 13.614 1.00 94.94 86 THR A O 1
ATOM 657 N N . LYS A 1 87 ? -9.634 -1.178 13.111 1.00 94.31 87 LYS A N 1
ATOM 658 C CA . LYS A 1 87 ? -10.614 -1.841 12.249 1.00 94.31 87 LYS A CA 1
ATOM 659 C C . LYS A 1 87 ? -9.970 -2.488 11.022 1.00 94.31 87 LYS A C 1
ATOM 661 O O . LYS A 1 87 ? -10.349 -3.594 10.646 1.00 94.31 87 LYS A O 1
ATOM 666 N N . LEU A 1 88 ? -8.994 -1.829 10.395 1.00 93.69 88 LEU A N 1
ATOM 667 C CA . LEU A 1 88 ? -8.275 -2.386 9.249 1.00 93.69 88 LEU A CA 1
ATOM 668 C C . LEU A 1 88 ? -7.455 -3.611 9.657 1.00 93.69 88 LEU A C 1
ATOM 670 O O . LEU A 1 88 ? -7.531 -4.642 8.994 1.00 93.69 88 LEU A O 1
ATOM 674 N N . LYS A 1 89 ? -6.718 -3.515 10.768 1.00 93.25 89 LYS A N 1
ATOM 675 C CA . LYS A 1 89 ? -5.914 -4.608 11.314 1.00 93.25 89 LYS A CA 1
ATOM 676 C C . LYS A 1 89 ? -6.777 -5.817 11.650 1.00 93.25 89 LYS A C 1
ATOM 678 O O . LYS A 1 89 ? -6.436 -6.918 11.246 1.00 93.25 89 LYS A O 1
ATOM 683 N N . GLU A 1 90 ? -7.912 -5.622 12.314 1.00 94.25 90 GLU A N 1
ATOM 684 C CA . GLU A 1 90 ? -8.853 -6.704 12.620 1.00 94.25 90 GLU A CA 1
ATOM 685 C C . GLU A 1 90 ? -9.344 -7.403 11.341 1.00 94.25 90 GLU A C 1
ATOM 687 O O . GLU A 1 90 ? -9.313 -8.628 11.240 1.00 94.25 90 GLU A O 1
ATOM 692 N N . LYS A 1 91 ? -9.748 -6.635 10.319 1.00 91.75 91 LYS A N 1
ATOM 693 C CA . LYS A 1 91 ? -10.189 -7.200 9.034 1.00 91.75 91 LYS A CA 1
ATOM 694 C C . LYS A 1 91 ? -9.077 -7.956 8.311 1.00 91.75 91 LYS A C 1
ATOM 696 O O . LYS A 1 91 ? -9.361 -8.991 7.716 1.00 91.75 91 LYS A O 1
ATOM 701 N N . LEU A 1 92 ? -7.841 -7.464 8.378 1.00 91.38 92 LEU A N 1
ATOM 702 C CA . LEU A 1 92 ? -6.682 -8.132 7.792 1.00 91.38 92 LEU A CA 1
ATOM 703 C C . LEU A 1 92 ? -6.339 -9.426 8.530 1.00 91.38 92 LEU A C 1
ATOM 705 O O . LEU A 1 92 ? -6.166 -10.440 7.873 1.00 91.38 92 LEU A O 1
ATOM 709 N N . LEU A 1 93 ? -6.310 -9.426 9.864 1.00 91.19 93 LEU A N 1
ATOM 710 C CA . LEU A 1 93 ? -6.027 -10.625 10.665 1.00 91.19 93 LEU A CA 1
ATOM 711 C C . LEU A 1 93 ? -7.087 -11.716 10.476 1.00 91.19 93 LEU A C 1
ATOM 713 O O . LEU A 1 93 ? -6.759 -12.894 10.412 1.00 91.19 93 LEU A O 1
ATOM 717 N N . ASN A 1 94 ? -8.356 -11.328 10.329 1.00 89.62 94 ASN A N 1
ATOM 718 C CA . ASN A 1 94 ? -9.431 -12.275 10.033 1.00 89.62 94 ASN A CA 1
ATOM 719 C C . ASN A 1 94 ? -9.285 -12.914 8.640 1.00 89.62 94 ASN A C 1
ATOM 721 O O . ASN A 1 94 ? -9.656 -14.068 8.449 1.00 89.62 94 ASN A O 1
ATOM 725 N N . ALA A 1 95 ? -8.773 -12.162 7.663 1.00 87.81 95 ALA A N 1
ATOM 726 C CA . ALA A 1 95 ? -8.554 -12.642 6.298 1.00 87.81 95 ALA A CA 1
ATOM 727 C C . ALA A 1 95 ? -7.205 -13.355 6.115 1.00 87.81 95 ALA A C 1
ATOM 729 O O . ALA A 1 95 ? -7.043 -14.144 5.187 1.00 87.81 95 ALA A O 1
ATOM 730 N N . TRP A 1 96 ? -6.246 -13.069 6.993 1.00 89.44 96 TRP A N 1
ATOM 731 C CA . TRP A 1 96 ? -4.897 -13.611 6.999 1.00 89.44 96 TRP A CA 1
ATOM 732 C C . TRP A 1 96 ? -4.538 -14.121 8.408 1.00 89.44 96 TRP A C 1
ATOM 734 O O . TRP A 1 96 ? -3.796 -13.462 9.138 1.00 89.44 96 TRP A O 1
ATOM 744 N N . PRO A 1 97 ? -5.095 -15.280 8.810 1.00 84.75 97 PRO A N 1
ATOM 745 C CA . PRO A 1 97 ? -4.910 -15.821 10.157 1.00 84.75 97 PRO A CA 1
ATOM 746 C C . PRO A 1 97 ? -3.542 -16.486 10.370 1.00 84.75 97 PRO A C 1
ATOM 748 O O . PRO A 1 97 ? -3.052 -16.513 11.496 1.00 84.75 97 PRO A O 1
ATOM 751 N N . ASP A 1 98 ? -2.930 -17.021 9.308 1.00 88.94 98 ASP A N 1
ATOM 752 C CA . ASP A 1 98 ? -1.619 -17.678 9.344 1.00 88.94 98 ASP A CA 1
ATOM 753 C C . ASP A 1 98 ? -0.579 -16.848 8.584 1.00 88.94 98 ASP A C 1
ATOM 755 O O . ASP A 1 98 ? -0.592 -16.798 7.354 1.00 88.94 98 ASP A O 1
ATOM 759 N N . PHE A 1 99 ? 0.338 -16.213 9.315 1.00 83.25 99 PHE A N 1
ATOM 760 C CA . PHE A 1 99 ? 1.377 -15.351 8.745 1.00 83.25 99 PHE A CA 1
ATOM 761 C C . PHE A 1 99 ? 2.406 -16.093 7.883 1.00 83.25 99 PHE A C 1
ATOM 763 O O . PHE A 1 99 ? 3.013 -15.463 7.017 1.00 83.25 99 PHE A O 1
ATOM 770 N N . GLU A 1 100 ? 2.564 -17.407 8.062 1.00 88.06 100 GLU A N 1
ATOM 771 C CA . GLU A 1 100 ? 3.447 -18.231 7.227 1.00 88.06 100 GLU A CA 1
ATOM 772 C C . GLU A 1 100 ? 2.839 -18.463 5.834 1.00 88.06 100 GLU A C 1
ATOM 774 O O . GLU A 1 100 ? 3.549 -18.680 4.849 1.00 88.06 100 GLU A O 1
ATOM 779 N N . GLN A 1 101 ? 1.512 -18.347 5.714 1.00 86.50 101 GLN A N 1
ATOM 780 C CA . GLN A 1 101 ? 0.784 -18.474 4.457 1.00 86.50 101 GLN A CA 1
ATOM 781 C C . GLN A 1 101 ? 0.386 -17.105 3.922 1.00 86.50 101 GLN A C 1
ATOM 783 O O . GLN A 1 101 ? -0.669 -16.561 4.247 1.00 86.50 101 GLN A O 1
ATOM 788 N N . ARG A 1 102 ? 1.223 -16.544 3.043 1.00 85.19 102 ARG A N 1
ATOM 789 C CA . ARG A 1 102 ? 0.904 -15.282 2.367 1.00 85.19 102 ARG A CA 1
ATOM 790 C C . ARG A 1 102 ? -0.439 -15.404 1.613 1.00 85.19 102 ARG A C 1
ATOM 792 O O . ARG A 1 102 ? -0.554 -16.255 0.728 1.00 85.19 102 ARG A O 1
ATOM 799 N N . PRO A 1 103 ? -1.425 -14.530 1.883 1.00 86.38 103 PRO A N 1
ATOM 800 C CA . PRO A 1 103 ? -2.702 -14.543 1.188 1.00 86.38 103 PRO A CA 1
ATOM 801 C C . PRO A 1 103 ? -2.502 -14.106 -0.262 1.00 86.38 103 PRO A C 1
ATOM 803 O O . PRO A 1 103 ? -1.631 -13.287 -0.577 1.00 86.38 103 PRO A O 1
ATOM 806 N N . ARG A 1 104 ? -3.327 -14.629 -1.170 1.00 87.44 104 ARG A N 1
ATOM 807 C CA . ARG A 1 104 ? -3.304 -14.182 -2.568 1.00 87.44 104 ARG A CA 1
ATOM 808 C C . ARG A 1 104 ? -3.858 -12.762 -2.657 1.00 87.44 104 ARG A C 1
ATOM 810 O O . ARG A 1 104 ? -4.775 -12.403 -1.919 1.00 87.44 104 ARG A O 1
ATOM 817 N N . ALA A 1 105 ? -3.369 -11.983 -3.622 1.00 84.94 105 ALA A N 1
ATOM 818 C CA . ALA A 1 105 ? -3.857 -10.622 -3.865 1.00 84.94 105 ALA A CA 1
ATOM 819 C C . ALA A 1 105 ? -5.386 -10.579 -4.046 1.00 84.94 105 ALA A C 1
ATOM 821 O O . ALA A 1 105 ? -6.057 -9.777 -3.404 1.00 84.94 105 ALA A O 1
ATOM 822 N N . ALA A 1 106 ? -5.945 -11.528 -4.804 1.00 86.56 106 ALA A N 1
ATOM 823 C CA . ALA A 1 106 ? -7.387 -11.644 -5.029 1.00 86.56 106 ALA A CA 1
ATOM 824 C C . ALA A 1 106 ? -8.209 -11.848 -3.740 1.00 86.56 106 ALA A C 1
ATOM 826 O O . ALA A 1 106 ? -9.375 -11.464 -3.683 1.00 86.56 106 ALA A O 1
ATOM 827 N N . ASP A 1 107 ? -7.628 -12.460 -2.705 1.00 86.38 107 ASP A N 1
ATOM 828 C CA . ASP A 1 107 ? -8.314 -12.674 -1.429 1.00 86.38 107 ASP A CA 1
ATOM 829 C C . ASP A 1 107 ? -8.308 -11.384 -0.583 1.00 86.38 107 ASP A C 1
ATOM 831 O O . ASP A 1 107 ? -9.306 -11.065 0.062 1.00 86.38 107 ASP A O 1
ATOM 835 N N . LEU A 1 108 ? -7.241 -10.579 -0.671 1.00 87.81 108 LEU A N 1
ATOM 836 C CA . LEU A 1 108 ? -7.160 -9.254 -0.044 1.00 87.81 108 LEU A CA 1
ATOM 837 C C . LEU A 1 108 ? -8.031 -8.208 -0.756 1.00 87.81 108 LEU A C 1
ATOM 839 O O . LEU A 1 108 ? -8.675 -7.393 -0.098 1.00 87.81 108 LEU A O 1
ATOM 843 N N . GLU A 1 109 ? -8.105 -8.242 -2.088 1.00 88.31 109 GLU A N 1
ATOM 844 C CA . GLU A 1 109 ? -8.933 -7.329 -2.893 1.00 88.31 109 GLU A CA 1
ATOM 845 C C . GLU A 1 109 ? -10.430 -7.458 -2.596 1.00 88.31 109 GLU A C 1
ATOM 847 O O . GLU A 1 109 ? -11.182 -6.493 -2.745 1.00 88.31 109 GLU A O 1
ATOM 852 N N . ARG A 1 110 ? -10.868 -8.634 -2.133 1.00 88.88 110 ARG A N 1
ATOM 853 C CA . ARG A 1 110 ? -12.252 -8.883 -1.712 1.00 88.88 110 ARG A CA 1
ATOM 854 C C . ARG A 1 110 ? -12.607 -8.236 -0.379 1.00 88.88 110 ARG A C 1
ATOM 856 O O . ARG A 1 110 ? -13.785 -8.225 -0.033 1.00 88.88 110 ARG A O 1
ATOM 863 N N . LEU A 1 111 ? -11.642 -7.713 0.379 1.00 92.62 111 LEU A N 1
ATOM 864 C CA . LEU A 1 111 ? -11.901 -7.062 1.660 1.00 92.62 111 LEU A CA 1
ATOM 865 C C . LEU A 1 111 ? -12.414 -5.635 1.422 1.00 92.62 111 LEU A C 1
ATOM 867 O O . LEU A 1 111 ? -11.610 -4.729 1.193 1.00 92.62 111 LEU A O 1
ATOM 871 N N . PRO A 1 112 ? -13.728 -5.371 1.566 1.00 92.50 112 PRO A N 1
ATOM 872 C CA . PRO A 1 112 ? -14.310 -4.094 1.155 1.00 92.50 112 PRO A CA 1
ATOM 873 C C . PRO A 1 112 ? -13.728 -2.910 1.932 1.00 92.50 112 PRO A C 1
ATOM 875 O O . PRO A 1 112 ? -13.615 -1.808 1.400 1.00 92.50 112 PRO A O 1
ATOM 878 N N . TYR A 1 113 ? -13.323 -3.134 3.187 1.00 92.69 113 TYR A N 1
ATOM 879 C CA . TYR A 1 113 ? -12.713 -2.097 4.015 1.00 92.69 113 TYR A CA 1
ATOM 880 C C . TYR A 1 113 ? -11.285 -1.757 3.571 1.00 92.69 113 TYR A C 1
ATOM 882 O O . TYR A 1 113 ? -10.931 -0.583 3.534 1.00 92.69 113 TYR A O 1
ATOM 890 N N . LEU A 1 114 ? -10.488 -2.754 3.170 1.00 91.69 114 LEU A N 1
ATOM 891 C CA . LEU A 1 114 ? -9.159 -2.515 2.604 1.00 91.69 114 LEU A CA 1
ATOM 892 C C . LEU A 1 114 ? -9.280 -1.754 1.279 1.00 91.69 114 LEU A C 1
ATOM 894 O O . LEU A 1 114 ? -8.601 -0.750 1.084 1.00 91.69 114 LEU A O 1
ATOM 898 N N . THR A 1 115 ? -10.207 -2.164 0.408 1.00 92.38 115 THR A N 1
ATOM 899 C CA . THR A 1 115 ? -10.491 -1.461 -0.849 1.00 92.38 115 THR A CA 1
ATOM 900 C C . THR A 1 115 ? -10.926 -0.017 -0.606 1.00 92.38 115 THR A C 1
ATOM 902 O O . THR A 1 115 ? -10.490 0.880 -1.323 1.00 92.38 115 THR A O 1
ATOM 905 N N . ALA A 1 116 ? -11.766 0.236 0.403 1.00 92.56 116 ALA A N 1
ATOM 906 C CA . ALA A 1 116 ? -12.187 1.587 0.765 1.00 92.56 116 ALA A CA 1
ATOM 907 C C . ALA A 1 116 ? -11.007 2.451 1.239 1.00 92.56 116 ALA A C 1
ATOM 909 O O . ALA A 1 116 ? -10.888 3.594 0.809 1.00 92.56 116 ALA A O 1
ATOM 910 N N . VAL A 1 117 ? -10.105 1.898 2.058 1.00 92.56 117 VAL A N 1
ATOM 911 C CA . VAL A 1 117 ? -8.885 2.593 2.505 1.00 92.56 117 VAL A CA 1
ATOM 912 C C . VAL A 1 117 ? -7.966 2.916 1.327 1.00 92.56 117 VAL A C 1
ATOM 914 O O . VAL A 1 117 ? -7.479 4.038 1.232 1.00 92.56 117 VAL A O 1
ATOM 917 N N . ILE A 1 118 ? -7.763 1.975 0.400 1.00 90.81 118 ILE A N 1
ATOM 918 C CA . ILE A 1 118 ? -6.949 2.200 -0.806 1.00 90.81 118 ILE A CA 1
ATOM 919 C C . ILE A 1 118 ? -7.573 3.289 -1.686 1.00 90.81 118 ILE A C 1
ATOM 921 O O . ILE A 1 118 ? -6.875 4.190 -2.142 1.00 90.81 118 ILE A O 1
ATOM 925 N N . LYS A 1 119 ? -8.894 3.246 -1.899 1.00 91.00 119 LYS A N 1
ATOM 926 C CA . LYS A 1 119 ? -9.617 4.281 -2.653 1.00 91.00 119 LYS A CA 1
ATOM 927 C C . LYS A 1 119 ? -9.491 5.656 -2.006 1.00 91.00 119 LYS A C 1
ATOM 929 O O . LYS A 1 119 ? -9.317 6.640 -2.714 1.00 91.00 119 LYS A O 1
ATOM 934 N N . GLU A 1 120 ? -9.548 5.724 -0.682 1.00 91.62 120 GLU A N 1
ATOM 935 C CA . GLU A 1 120 ? -9.375 6.983 0.037 1.00 91.62 120 GLU A CA 1
ATOM 936 C C . GLU A 1 120 ? -7.931 7.491 -0.046 1.00 91.62 120 GLU A C 1
ATOM 938 O O . GLU A 1 120 ? -7.712 8.677 -0.275 1.00 91.62 120 GLU A O 1
ATOM 943 N N . ALA A 1 121 ? -6.940 6.600 0.040 1.00 89.56 121 ALA A N 1
ATOM 944 C CA . ALA A 1 121 ? -5.543 6.955 -0.200 1.00 89.56 121 ALA A CA 1
ATOM 945 C C . ALA A 1 121 ? -5.340 7.514 -1.618 1.00 89.56 121 ALA A C 1
ATOM 947 O O . ALA A 1 121 ? -4.679 8.535 -1.773 1.00 89.56 121 ALA A O 1
ATOM 948 N N . LEU A 1 122 ? -5.970 6.912 -2.633 1.00 87.94 122 LEU A N 1
ATOM 949 C CA . LEU A 1 122 ? -5.966 7.407 -4.015 1.00 87.94 122 LEU A CA 1
ATOM 950 C C . LEU A 1 122 ? -6.695 8.749 -4.170 1.00 87.94 122 LEU A C 1
ATOM 952 O O . LEU A 1 122 ? -6.258 9.585 -4.949 1.00 87.94 122 LEU A O 1
ATOM 956 N N . ARG A 1 123 ? -7.778 8.988 -3.417 1.00 88.88 123 ARG A N 1
ATOM 957 C CA . ARG A 1 123 ? -8.473 10.287 -3.388 1.00 88.88 123 ARG A CA 1
ATOM 958 C C . ARG A 1 123 ? -7.579 11.394 -2.820 1.00 88.88 123 ARG A C 1
ATOM 960 O O . ARG A 1 123 ? -7.718 12.553 -3.200 1.00 88.88 123 ARG A O 1
ATOM 967 N N . MET A 1 124 ? -6.715 11.045 -1.867 1.00 83.81 124 MET A N 1
ATOM 968 C CA . MET A 1 124 ? -5.783 11.970 -1.218 1.00 83.81 124 MET A CA 1
ATOM 969 C C . MET A 1 124 ? -4.443 12.086 -1.944 1.00 83.81 124 MET A C 1
ATOM 971 O O . MET A 1 124 ? -3.705 13.036 -1.680 1.00 83.81 124 MET A O 1
ATOM 975 N N . ALA A 1 125 ? -4.114 11.126 -2.811 1.00 78.81 125 ALA A N 1
ATOM 976 C CA . ALA A 1 125 ? -2.884 11.138 -3.580 1.00 78.81 125 ALA A CA 1
ATOM 977 C C . ALA A 1 125 ? -2.812 12.434 -4.400 1.00 78.81 125 ALA A C 1
ATOM 979 O O . ALA A 1 125 ? -3.788 12.788 -5.066 1.00 78.81 125 ALA A O 1
ATOM 980 N N . PRO A 1 126 ? -1.686 13.162 -4.354 1.00 64.75 126 PRO A N 1
ATOM 981 C CA . PRO A 1 126 ? -1.537 14.366 -5.149 1.00 64.75 126 PRO A CA 1
ATOM 982 C C . PRO A 1 126 ? -1.566 13.975 -6.630 1.00 64.75 126 PRO A C 1
ATOM 984 O O . PRO A 1 126 ? -0.647 13.336 -7.133 1.00 64.75 126 PRO A O 1
ATOM 987 N N . THR A 1 127 ? -2.628 14.357 -7.339 1.00 59.53 127 THR A N 1
ATOM 988 C CA . THR A 1 127 ? -2.814 14.071 -8.773 1.00 59.53 127 THR A CA 1
ATOM 989 C C . THR A 1 127 ? -1.838 14.843 -9.663 1.00 59.53 127 THR A C 1
ATOM 991 O O . THR A 1 127 ? -1.853 14.702 -10.884 1.00 59.53 127 THR A O 1
ATOM 994 N N . THR A 1 128 ? -1.008 15.704 -9.077 1.00 49.78 128 THR A N 1
ATOM 995 C CA . THR A 1 128 ? -0.075 16.560 -9.800 1.00 49.78 128 THR A CA 1
ATOM 996 C C . THR A 1 128 ? 1.086 16.896 -8.868 1.00 49.78 128 THR A C 1
ATOM 998 O O . THR A 1 128 ? 0.918 17.647 -7.908 1.00 49.78 128 THR A O 1
ATOM 1001 N N . ILE A 1 129 ? 2.280 16.377 -9.158 1.00 56.38 129 ILE A N 1
ATOM 1002 C CA . ILE A 1 129 ? 3.491 17.168 -8.927 1.00 56.38 129 ILE A CA 1
ATOM 1003 C C . ILE A 1 129 ? 3.417 18.284 -9.965 1.00 56.38 129 ILE A C 1
ATOM 1005 O O . ILE A 1 129 ? 3.803 18.118 -11.115 1.00 56.38 129 ILE A O 1
ATOM 1009 N N . LEU A 1 130 ? 2.727 19.366 -9.603 1.00 43.03 130 LEU A N 1
ATOM 1010 C CA . LEU A 1 130 ? 2.712 20.571 -10.412 1.00 43.03 130 LEU A CA 1
ATOM 1011 C C . LEU A 1 130 ? 4.144 21.091 -10.348 1.00 43.03 130 LEU A C 1
ATOM 1013 O O . LEU A 1 130 ? 4.580 21.533 -9.285 1.00 43.03 130 LEU A O 1
ATOM 1017 N N . GLU A 1 131 ? 4.883 20.942 -11.444 1.00 44.94 131 GLU A N 1
ATOM 1018 C CA . GLU A 1 131 ? 6.185 21.575 -11.615 1.00 44.94 131 GLU A CA 1
ATOM 1019 C C . GLU A 1 131 ? 5.976 23.069 -11.350 1.00 44.94 131 GLU A C 1
ATOM 1021 O O . GLU A 1 131 ? 5.264 23.764 -12.080 1.00 44.94 131 GLU A O 1
ATOM 1026 N N . THR A 1 132 ? 6.484 23.538 -10.214 1.00 36.16 132 THR A N 1
ATOM 1027 C CA . THR A 1 132 ? 6.550 24.965 -9.921 1.00 36.16 132 THR A CA 1
ATOM 1028 C C . THR A 1 132 ? 7.530 25.613 -10.908 1.00 36.16 132 THR A C 1
ATOM 1030 O O . THR A 1 132 ? 8.556 24.992 -11.184 1.00 36.16 132 THR A O 1
ATOM 1033 N N . PRO A 1 133 ? 7.204 26.808 -11.435 1.00 51.34 133 PRO A N 1
ATOM 1034 C CA . PRO A 1 133 ? 7.885 27.456 -12.563 1.00 51.34 133 PRO A CA 1
ATOM 1035 C C . PRO A 1 133 ? 9.350 27.821 -12.310 1.00 51.34 133 PRO A C 1
ATOM 1037 O O . PRO A 1 133 ? 9.728 28.014 -11.131 1.00 51.34 133 PRO A O 1
#

Sequence (133 aa):
MNTDSTAQMLSDKIIGINVNLDLLNQYLHLIVYHALISLEELDTSIPSHASLLEAAVSMVIVRTDTTAATLALGTYQVLCKPDIYTKLKEKLLNAWPDFEQRPRAADLERLPYLTAVIKEALRMAPTTILETP

pLDDT: mean 72.03, std 17.83, range [36.16, 94.94]